Protein AF-A0A924KP58-F1 (afdb_monomer_lite)

Secondary structure (DSSP, 8-state):
----TT-B---HHHHGGGT---HHHHHHHHHHHHHTTSEEEEE--BTTTB--EEEETTS-----TT-SS-GGG--TTGGGTS---PPPP----

Radius of gyration: 14.24 Å; chains: 1; bounding box: 34×32×40 Å

pLDDT: mean 87.13, std 9.45, range [53.41, 95.88]

Sequence (93 aa):
TGRNNGRLVACAKYLKPMGWRSHDTVTRALTEVKDAGLLIETRMGMRPNRAAWFALGWYALDVTDGIDLDPKTYRTDQYRIAALTPKAGVETV

Structure (mmCIF, N/CA/C/O backbone):
data_AF-A0A924KP58-F1
#
_entry.id   AF-A0A924KP58-F1
#
loop_
_atom_site.group_PDB
_atom_site.id
_atom_site.type_symbol
_atom_site.label_atom_id
_atom_site.label_alt_id
_atom_site.label_comp_id
_atom_site.label_asym_id
_atom_site.label_entity_id
_atom_site.label_seq_id
_atom_site.pdbx_PDB_ins_code
_atom_site.Cartn_x
_atom_site.Cartn_y
_atom_site.Cartn_z
_atom_site.occupancy
_atom_site.B_iso_or_equiv
_atom_site.auth_seq_id
_atom_site.auth_comp_id
_atom_site.auth_asym_id
_atom_site.auth_atom_id
_atom_site.pdbx_PDB_model_num
ATOM 1 N N . THR A 1 1 ? -10.224 2.973 -17.246 1.00 53.50 1 THR A N 1
ATOM 2 C CA . THR A 1 1 ? -8.964 2.227 -17.453 1.00 53.50 1 THR A CA 1
ATOM 3 C C . THR A 1 1 ? -7.891 2.857 -16.587 1.00 53.50 1 THR A C 1
ATOM 5 O O . THR A 1 1 ? -7.712 4.064 -16.650 1.00 53.50 1 THR A O 1
ATOM 8 N N . GLY A 1 2 ? -7.243 2.078 -15.720 1.00 69.31 2 GLY A N 1
ATOM 9 C CA . GLY A 1 2 ? -6.103 2.521 -14.909 1.00 69.31 2 GLY A CA 1
ATOM 10 C C . GLY A 1 2 ? -4.861 1.732 -15.317 1.00 69.31 2 GLY A C 1
ATOM 11 O O . GLY A 1 2 ? -4.989 0.556 -15.640 1.00 69.31 2 GLY A O 1
ATOM 12 N N . ARG A 1 3 ? -3.699 2.392 -15.371 1.00 87.06 3 ARG A N 1
ATOM 13 C CA . ARG A 1 3 ? -2.379 1.782 -15.644 1.00 87.06 3 ARG A CA 1
ATOM 14 C C . ARG A 1 3 ? -1.361 2.201 -14.578 1.00 87.06 3 ARG A C 1
ATOM 16 O O . ARG A 1 3 ? -0.247 2.612 -14.884 1.00 87.06 3 ARG A O 1
ATOM 23 N N . ASN A 1 4 ? -1.805 2.265 -13.327 1.00 93.06 4 ASN A N 1
ATOM 24 C CA . ASN A 1 4 ? -1.020 2.771 -12.202 1.00 93.06 4 ASN A CA 1
ATOM 25 C C . ASN A 1 4 ? -0.920 1.762 -11.053 1.00 93.06 4 ASN A C 1
ATOM 27 O O . ASN A 1 4 ? -0.559 2.151 -9.937 1.00 93.06 4 ASN A O 1
ATOM 31 N N . ASN A 1 5 ? -1.238 0.487 -11.298 1.00 94.25 5 ASN A N 1
ATOM 32 C CA . ASN A 1 5 ? -1.051 -0.548 -10.299 1.00 94.25 5 ASN A CA 1
ATOM 33 C C . ASN A 1 5 ? 0.444 -0.678 -9.969 1.00 94.25 5 ASN A C 1
ATOM 35 O O . ASN A 1 5 ? 1.269 -0.871 -10.861 1.00 94.25 5 ASN A O 1
ATOM 39 N N . GLY A 1 6 ? 0.797 -0.510 -8.693 1.00 93.25 6 GLY A N 1
ATOM 40 C CA . GLY A 1 6 ? 2.184 -0.356 -8.235 1.00 93.25 6 GLY A CA 1
ATOM 41 C C . GLY A 1 6 ? 2.567 1.061 -7.816 1.00 93.25 6 GLY A C 1
ATOM 42 O O . GLY A 1 6 ? 3.641 1.252 -7.248 1.00 93.25 6 GLY A O 1
ATOM 43 N N . ARG A 1 7 ? 1.683 2.044 -8.023 1.00 94.88 7 ARG A N 1
ATOM 44 C CA . ARG A 1 7 ? 1.857 3.440 -7.586 1.00 94.88 7 ARG A CA 1
ATOM 45 C C . ARG A 1 7 ? 0.647 3.979 -6.814 1.00 94.88 7 ARG A C 1
ATOM 47 O O . ARG A 1 7 ? 0.417 5.189 -6.763 1.00 94.88 7 ARG A O 1
ATOM 54 N N . LEU A 1 8 ? -0.158 3.095 -6.228 1.00 94.31 8 LEU A N 1
ATOM 55 C CA . LEU A 1 8 ? -1.310 3.493 -5.419 1.00 94.31 8 LEU A CA 1
ATOM 56 C C . LEU A 1 8 ? -0.840 4.037 -4.070 1.00 94.31 8 LEU A C 1
ATOM 58 O O . LEU A 1 8 ? 0.147 3.563 -3.516 1.00 94.31 8 LEU A O 1
ATOM 62 N N . VAL A 1 9 ? -1.546 5.029 -3.530 1.00 93.44 9 VAL A N 1
ATOM 63 C CA . VAL A 1 9 ? -1.206 5.668 -2.253 1.00 93.44 9 VAL A CA 1
ATOM 64 C C . VAL A 1 9 ? -2.402 5.582 -1.319 1.00 93.44 9 VAL A C 1
ATOM 66 O O . VAL A 1 9 ? -3.496 6.011 -1.672 1.00 93.44 9 VAL A O 1
ATOM 69 N N . ALA A 1 10 ? -2.169 5.101 -0.102 1.00 91.38 10 ALA A N 1
ATOM 70 C CA . ALA A 1 10 ? -3.178 5.008 0.950 1.00 91.38 10 ALA A CA 1
ATOM 71 C C . ALA A 1 10 ? -2.761 5.816 2.191 1.00 91.38 10 ALA A C 1
ATOM 73 O O . ALA A 1 10 ? -2.726 5.311 3.307 1.00 91.38 10 ALA A O 1
ATOM 74 N N . CYS A 1 11 ? -2.373 7.081 2.002 1.00 88.06 11 CYS A N 1
ATOM 75 C CA . CYS A 1 11 ? -1.981 7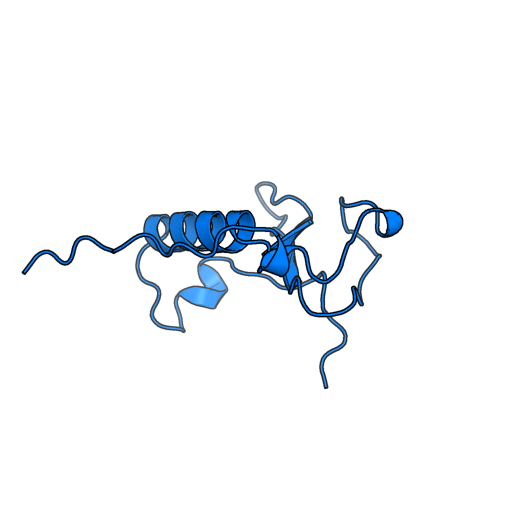.942 3.118 1.00 88.06 11 CYS A CA 1
ATOM 76 C C . CYS A 1 11 ? -3.178 8.716 3.690 1.00 88.06 11 CYS A C 1
ATOM 78 O O . CYS A 1 11 ? -4.153 9.005 2.990 1.00 88.06 11 CYS A O 1
ATOM 80 N N . ALA A 1 12 ? -3.074 9.121 4.960 1.00 85.38 12 ALA A N 1
ATOM 81 C CA . ALA A 1 12 ? -4.144 9.815 5.679 1.00 85.38 12 ALA A CA 1
ATOM 82 C C . ALA A 1 12 ? -4.668 11.070 4.953 1.00 85.38 12 ALA A C 1
ATOM 84 O O . ALA A 1 12 ? -5.856 11.366 5.030 1.00 85.38 12 ALA A O 1
ATOM 85 N N . LYS A 1 13 ? -3.820 11.782 4.193 1.00 88.38 13 LYS A N 1
ATOM 86 C CA . LYS A 1 13 ? -4.234 12.951 3.397 1.00 88.38 13 LYS A CA 1
ATOM 87 C C . LYS A 1 13 ? -5.309 12.604 2.357 1.00 88.38 13 LYS A C 1
ATOM 89 O O . LYS A 1 13 ? -6.218 13.403 2.161 1.00 88.38 13 LYS A O 1
ATOM 94 N N . TYR A 1 14 ? -5.209 11.439 1.713 1.00 90.00 14 TYR A N 1
ATOM 95 C CA . TYR A 1 14 ? -6.183 10.982 0.713 1.00 90.00 14 TYR A CA 1
ATOM 96 C C . TYR A 1 14 ? -7.379 10.263 1.337 1.00 90.00 14 TYR A C 1
ATOM 98 O O . TYR A 1 14 ? -8.479 10.343 0.804 1.00 90.00 14 TYR A O 1
ATOM 106 N N . LEU A 1 15 ? -7.180 9.596 2.476 1.00 91.88 15 LEU A N 1
ATOM 107 C CA . LEU A 1 15 ? -8.239 8.836 3.144 1.00 91.88 15 LEU A CA 1
ATOM 108 C C . LEU A 1 15 ? -9.154 9.712 4.012 1.00 91.88 15 LEU A C 1
ATOM 110 O O . LEU A 1 15 ? -10.335 9.407 4.158 1.00 91.88 15 LEU A O 1
ATOM 114 N N . LYS A 1 16 ? -8.651 10.828 4.553 1.00 92.19 16 LYS A N 1
ATOM 115 C CA . LYS A 1 16 ? -9.436 11.734 5.405 1.00 92.19 16 LYS A CA 1
ATOM 116 C C . LYS A 1 16 ? -10.696 12.284 4.711 1.00 92.19 16 LYS A C 1
ATOM 118 O O . LYS A 1 16 ? -11.759 12.219 5.327 1.00 92.19 16 LYS A O 1
ATOM 123 N N . PRO A 1 17 ? -10.648 12.754 3.446 1.00 94.12 17 PRO A N 1
ATOM 124 C CA . PRO A 1 17 ? -11.853 13.142 2.705 1.00 94.12 17 PRO A CA 1
ATOM 125 C C . PRO A 1 17 ? -12.860 12.002 2.486 1.00 94.12 17 PRO A C 1
ATOM 127 O O . PRO A 1 17 ? -14.038 12.271 2.296 1.00 94.12 17 PRO A O 1
ATOM 130 N N . MET A 1 18 ? -12.419 10.740 2.539 1.00 92.00 18 MET A N 1
ATOM 131 C CA . MET A 1 18 ? -13.276 9.554 2.394 1.00 92.00 18 MET A CA 1
ATOM 132 C C . MET A 1 18 ? -13.918 9.112 3.722 1.00 92.00 18 MET A C 1
ATOM 134 O O . MET A 1 18 ? -14.523 8.048 3.788 1.00 92.00 18 MET A O 1
ATOM 138 N N . GLY A 1 19 ? -13.770 9.899 4.794 1.00 93.00 19 GLY A N 1
ATOM 139 C CA . GLY A 1 19 ? -14.377 9.622 6.097 1.00 93.00 19 GLY A CA 1
ATOM 140 C C . GLY A 1 19 ? -13.478 8.878 7.088 1.00 93.00 19 GLY A C 1
ATOM 141 O O . GLY A 1 19 ? -13.904 8.645 8.219 1.00 93.00 19 GLY A O 1
ATOM 142 N N . TRP A 1 20 ? -12.228 8.559 6.736 1.00 92.31 20 TRP A N 1
ATOM 143 C CA . TRP A 1 20 ? -11.279 7.958 7.678 1.00 92.31 20 TRP A CA 1
ATOM 144 C C . TRP A 1 20 ? -10.777 9.001 8.679 1.00 92.31 20 TRP A C 1
ATOM 146 O O . TRP A 1 20 ? -10.096 9.961 8.315 1.00 92.31 20 TRP A O 1
ATOM 156 N N . ARG A 1 21 ? -11.115 8.815 9.958 1.00 89.81 21 ARG A N 1
ATOM 157 C CA . ARG A 1 21 ? -10.828 9.798 11.019 1.00 89.81 21 ARG A CA 1
ATOM 158 C C . ARG A 1 21 ? -9.580 9.480 11.837 1.00 89.81 21 ARG A C 1
ATOM 160 O O . ARG A 1 21 ? -8.931 10.402 12.318 1.00 89.81 21 ARG A O 1
ATOM 167 N N . SER A 1 22 ? -9.241 8.201 11.983 1.00 90.38 22 SER A N 1
ATOM 168 C CA . SER A 1 22 ? -8.141 7.742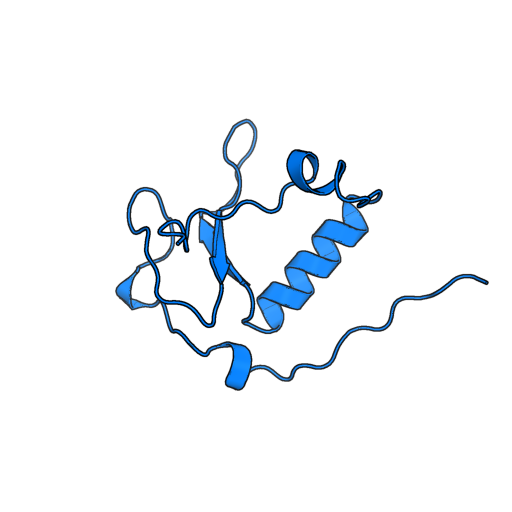 12.835 1.00 90.38 22 SER A CA 1
ATOM 169 C C . SER A 1 22 ? -6.977 7.206 12.008 1.00 90.38 22 SER A C 1
ATOM 171 O O . SER A 1 22 ? -7.145 6.308 11.179 1.00 90.38 22 SER A O 1
ATOM 173 N N . HIS A 1 23 ? -5.786 7.750 12.262 1.00 89.56 23 HIS A N 1
ATOM 174 C CA . HIS A 1 23 ? -4.540 7.270 11.669 1.00 89.56 23 HIS A CA 1
ATOM 175 C C . HIS A 1 23 ? -4.246 5.819 12.070 1.00 89.56 23 HIS A C 1
ATOM 177 O O . HIS A 1 23 ? -3.822 5.018 11.237 1.00 89.56 23 HIS A O 1
ATOM 183 N N . ASP A 1 24 ? -4.518 5.463 13.323 1.00 90.69 24 ASP A N 1
ATOM 184 C CA . ASP A 1 24 ? -4.261 4.120 13.842 1.00 90.69 24 ASP A CA 1
ATOM 185 C C . ASP A 1 24 ? -5.207 3.104 13.205 1.00 90.69 24 ASP A C 1
ATOM 187 O O . ASP A 1 24 ? -4.788 2.012 12.826 1.00 90.69 24 ASP A O 1
ATOM 191 N N . THR A 1 25 ? -6.467 3.489 12.980 1.00 90.75 25 THR A N 1
ATOM 192 C CA . THR A 1 25 ? -7.429 2.655 12.249 1.00 90.75 25 THR A CA 1
ATOM 193 C C . THR A 1 25 ? -6.984 2.425 10.807 1.00 90.75 25 THR A C 1
ATOM 195 O O . THR A 1 25 ? -7.036 1.291 10.342 1.00 90.75 25 THR A O 1
ATOM 198 N N . VAL A 1 26 ? -6.502 3.465 10.115 1.00 91.56 26 VAL A N 1
ATOM 199 C CA . VAL A 1 26 ? -5.936 3.335 8.760 1.00 91.56 26 VAL A CA 1
ATOM 200 C C . VAL A 1 26 ? -4.723 2.409 8.763 1.00 91.56 26 VAL A C 1
ATOM 202 O O . VAL A 1 26 ? -4.620 1.534 7.911 1.00 91.56 26 VAL A O 1
ATOM 205 N N . THR A 1 27 ? -3.817 2.580 9.725 1.00 91.06 27 THR A N 1
ATOM 206 C CA . THR A 1 27 ? -2.590 1.780 9.823 1.00 91.06 27 THR A CA 1
ATOM 207 C C . THR A 1 27 ? -2.923 0.310 10.056 1.00 91.06 27 THR A C 1
ATOM 209 O O . THR A 1 27 ? -2.430 -0.547 9.329 1.00 91.06 27 THR A O 1
ATOM 212 N N . ARG A 1 28 ? -3.825 0.015 11.000 1.00 91.50 28 ARG A N 1
ATOM 213 C CA . ARG A 1 28 ? -4.298 -1.347 11.269 1.00 91.50 28 ARG A CA 1
ATOM 214 C C . ARG A 1 28 ? -4.977 -1.968 10.047 1.00 91.50 28 ARG A C 1
ATOM 216 O O . ARG A 1 28 ? -4.646 -3.092 9.688 1.00 91.50 28 ARG A O 1
ATOM 223 N N . ALA A 1 29 ? -5.869 -1.229 9.387 1.00 91.19 29 ALA A N 1
ATOM 224 C CA . ALA A 1 29 ? -6.540 -1.702 8.180 1.00 91.19 29 ALA A CA 1
ATOM 225 C C . ALA A 1 29 ? -5.539 -1.993 7.050 1.00 91.19 29 ALA A C 1
ATOM 227 O O . ALA A 1 29 ? -5.639 -3.023 6.391 1.00 91.19 29 ALA A O 1
ATOM 228 N N . LEU A 1 30 ? -4.536 -1.131 6.847 1.00 92.50 30 LEU A N 1
ATOM 229 C CA . LEU A 1 30 ? -3.484 -1.369 5.858 1.00 92.50 30 LEU A CA 1
ATOM 230 C C . LEU A 1 30 ? -2.666 -2.619 6.174 1.00 92.50 30 LEU A C 1
ATOM 232 O O . LEU A 1 30 ? -2.395 -3.392 5.261 1.00 92.50 30 LEU A O 1
ATOM 236 N N . THR A 1 31 ? -2.295 -2.832 7.438 1.00 91.94 31 THR A N 1
ATOM 237 C CA . THR A 1 31 ? -1.612 -4.060 7.863 1.00 91.94 31 THR A CA 1
ATOM 238 C C . THR A 1 31 ? -2.461 -5.290 7.559 1.00 91.94 31 THR A C 1
ATOM 240 O O . THR A 1 31 ? -1.973 -6.207 6.915 1.00 91.94 31 THR A O 1
ATOM 243 N N . GLU A 1 32 ? -3.742 -5.288 7.926 1.00 91.69 32 GLU A N 1
ATOM 244 C CA . GLU A 1 32 ? -4.639 -6.425 7.678 1.00 91.69 32 GLU A CA 1
ATOM 245 C C . GLU A 1 32 ? -4.807 -6.733 6.185 1.00 91.69 32 GLU A C 1
ATOM 247 O O . GLU A 1 32 ? -4.727 -7.888 5.773 1.00 91.69 32 GLU A O 1
ATOM 252 N N . VAL A 1 33 ? -4.992 -5.708 5.351 1.00 91.62 33 VAL A N 1
ATOM 253 C CA . VAL A 1 33 ? -5.146 -5.881 3.898 1.00 91.62 33 VAL A CA 1
ATOM 254 C C . VAL A 1 33 ? -3.831 -6.343 3.248 1.00 91.62 33 VAL A C 1
ATOM 256 O O . VAL A 1 33 ? -3.860 -7.116 2.286 1.00 91.62 33 VAL A O 1
ATOM 259 N N . LYS A 1 34 ? -2.677 -5.910 3.773 1.00 91.94 34 LYS A N 1
ATOM 260 C CA . LYS A 1 34 ? -1.360 -6.402 3.346 1.00 91.94 34 LYS A CA 1
ATOM 261 C C . LYS A 1 34 ? -1.144 -7.864 3.722 1.00 91.94 34 LYS A C 1
ATOM 263 O O . LYS A 1 34 ? -0.749 -8.650 2.867 1.00 91.94 34 LYS A O 1
ATOM 268 N N . ASP A 1 35 ? -1.439 -8.228 4.966 1.00 90.12 35 ASP A N 1
ATOM 269 C CA . ASP A 1 35 ? -1.314 -9.602 5.466 1.00 90.12 35 ASP A CA 1
ATOM 270 C C . ASP A 1 35 ? -2.230 -10.558 4.684 1.00 90.12 35 ASP A C 1
ATOM 272 O O . ASP A 1 35 ? -1.861 -11.693 4.392 1.00 90.12 35 ASP A O 1
ATOM 276 N N . ALA A 1 36 ? -3.402 -10.070 4.269 1.00 89.75 36 ALA A N 1
ATOM 277 C CA . ALA A 1 36 ? -4.333 -10.781 3.399 1.00 89.75 36 ALA A CA 1
ATOM 278 C C . ALA A 1 36 ? -3.858 -10.919 1.937 1.00 89.75 36 ALA A C 1
ATOM 280 O O . ALA A 1 36 ? -4.561 -11.522 1.132 1.00 89.75 36 ALA A O 1
ATOM 281 N N . GLY A 1 37 ? -2.721 -10.333 1.542 1.00 90.44 37 GLY A N 1
ATOM 282 C CA . GLY A 1 37 ? -2.215 -10.370 0.162 1.00 90.44 37 GLY A CA 1
ATOM 283 C C . GLY A 1 37 ? -3.068 -9.591 -0.848 1.00 90.44 37 GLY A C 1
ATOM 284 O O . GLY A 1 37 ? -2.899 -9.745 -2.059 1.00 90.44 37 GLY A O 1
ATOM 285 N N . LEU A 1 38 ? -4.003 -8.766 -0.366 1.00 91.94 38 LEU A N 1
ATOM 286 C CA . LEU A 1 38 ? -4.877 -7.925 -1.186 1.00 91.94 38 LEU A CA 1
ATOM 287 C C . LEU A 1 38 ? -4.151 -6.655 -1.646 1.00 91.94 38 LEU A C 1
ATOM 289 O O . LEU A 1 38 ? -4.401 -6.159 -2.746 1.00 91.94 38 LEU A O 1
ATOM 293 N N . LEU A 1 39 ? -3.231 -6.155 -0.820 1.00 93.69 39 LEU A N 1
ATOM 294 C CA . LEU A 1 39 ? -2.398 -4.996 -1.106 1.00 93.69 39 LEU A CA 1
ATOM 295 C C . LEU A 1 39 ? -0.923 -5.360 -0.927 1.00 93.69 39 LEU A C 1
ATOM 297 O O . LEU A 1 39 ? -0.516 -5.832 0.127 1.00 93.69 39 LEU A O 1
ATOM 301 N N . ILE A 1 40 ? -0.110 -5.106 -1.944 1.00 93.88 40 ILE A N 1
ATOM 302 C CA . ILE A 1 40 ? 1.324 -5.401 -1.941 1.00 93.88 40 ILE A CA 1
ATOM 303 C C . ILE A 1 40 ? 2.073 -4.077 -1.890 1.00 93.88 40 ILE A C 1
ATOM 305 O O . ILE A 1 40 ? 1.844 -3.204 -2.726 1.00 93.88 40 ILE A O 1
ATOM 309 N N . GLU A 1 41 ? 2.955 -3.909 -0.909 1.00 94.75 41 GLU A N 1
ATOM 310 C CA . GLU A 1 41 ? 3.807 -2.724 -0.812 1.00 94.75 41 GLU A CA 1
ATOM 311 C C . GLU A 1 41 ? 4.900 -2.787 -1.879 1.00 94.75 41 GLU A C 1
ATOM 313 O O . GLU A 1 41 ? 5.739 -3.683 -1.878 1.00 94.75 41 GLU A O 1
ATOM 318 N N . THR A 1 42 ? 4.864 -1.841 -2.815 1.00 95.25 42 THR A N 1
ATOM 319 C CA . THR A 1 42 ? 5.835 -1.745 -3.909 1.00 95.25 42 THR A CA 1
ATOM 320 C C . THR A 1 42 ? 6.945 -0.755 -3.597 1.00 95.25 42 THR A C 1
ATOM 322 O O . THR A 1 42 ? 8.043 -0.890 -4.127 1.00 95.25 42 THR A O 1
ATOM 325 N N . ARG A 1 43 ? 6.691 0.232 -2.732 1.00 95.25 43 ARG A N 1
ATOM 326 C CA . ARG A 1 43 ? 7.695 1.211 -2.302 1.00 95.25 43 ARG A CA 1
ATOM 327 C C . ARG A 1 43 ? 7.529 1.556 -0.835 1.00 95.25 43 ARG A C 1
ATOM 329 O O . ARG A 1 43 ? 6.431 1.940 -0.427 1.00 95.25 43 ARG A O 1
ATOM 336 N N . MET A 1 44 ? 8.632 1.524 -0.097 1.00 92.88 44 MET A N 1
ATOM 337 C CA . MET A 1 44 ? 8.685 1.873 1.314 1.00 92.88 44 MET A CA 1
ATOM 338 C C . MET A 1 44 ? 8.488 3.381 1.506 1.00 92.88 44 MET A C 1
ATOM 340 O O . MET A 1 44 ? 9.119 4.225 0.855 1.00 92.88 44 MET A O 1
ATOM 344 N N . GLY A 1 45 ? 7.599 3.739 2.430 1.00 90.75 45 GLY A N 1
ATOM 345 C CA . GLY A 1 45 ? 7.437 5.123 2.871 1.00 90.75 45 GLY A CA 1
ATOM 346 C C . GLY A 1 45 ? 8.642 5.600 3.689 1.00 90.75 45 GLY A C 1
ATOM 347 O O . GLY A 1 45 ? 9.169 4.866 4.515 1.00 90.75 45 GLY A O 1
ATOM 348 N N . MET A 1 46 ? 9.066 6.852 3.501 1.00 89.38 46 MET A N 1
ATOM 349 C CA . MET A 1 46 ? 10.156 7.463 4.271 1.00 89.38 46 MET A CA 1
ATOM 350 C C . MET A 1 46 ? 9.864 8.943 4.549 1.00 89.38 46 MET A C 1
ATOM 352 O O . MET A 1 46 ? 9.415 9.695 3.679 1.00 89.38 46 MET A O 1
ATOM 356 N N . ARG A 1 47 ? 10.122 9.391 5.780 1.00 83.75 47 ARG A N 1
ATOM 357 C CA . ARG A 1 47 ? 10.026 10.814 6.140 1.00 83.75 47 ARG A CA 1
ATOM 358 C C . ARG A 1 47 ? 11.199 11.601 5.519 1.00 83.75 47 ARG A C 1
ATOM 360 O O . ARG A 1 47 ? 12.281 11.040 5.384 1.00 83.75 47 ARG A O 1
ATOM 367 N N . PRO A 1 48 ? 11.029 12.890 5.172 1.00 84.56 48 PRO A N 1
ATOM 368 C CA . PRO A 1 48 ? 9.786 13.664 5.216 1.00 84.56 48 PRO A CA 1
ATOM 369 C C . PRO A 1 48 ? 8.897 13.505 3.966 1.00 84.56 48 PRO A C 1
ATOM 371 O O . PRO A 1 48 ? 7.683 13.634 4.087 1.00 84.56 48 PRO A O 1
ATOM 374 N N . ASN A 1 49 ? 9.464 13.188 2.793 1.00 85.50 49 ASN A N 1
ATOM 375 C CA . ASN A 1 49 ? 8.805 13.399 1.491 1.00 85.50 49 ASN A CA 1
ATOM 376 C C . ASN A 1 49 ? 8.657 12.139 0.612 1.00 85.50 49 ASN A C 1
ATOM 378 O O . ASN A 1 49 ? 8.557 12.250 -0.610 1.00 85.50 49 ASN A O 1
ATOM 382 N N . ARG A 1 50 ? 8.628 10.930 1.186 1.00 88.88 50 ARG A N 1
ATOM 383 C CA . ARG A 1 50 ? 8.414 9.687 0.425 1.00 88.88 50 ARG A CA 1
ATOM 384 C C . ARG A 1 50 ? 7.166 8.958 0.919 1.00 88.88 50 ARG A C 1
ATOM 386 O O . ARG A 1 50 ? 7.145 8.389 2.005 1.00 88.88 50 ARG A O 1
ATOM 393 N N . ALA A 1 51 ? 6.118 8.965 0.098 1.00 90.62 51 ALA A N 1
ATOM 394 C CA . ALA A 1 51 ? 4.912 8.180 0.352 1.00 90.62 51 ALA A CA 1
ATOM 395 C C . ALA A 1 51 ? 5.134 6.704 -0.005 1.00 90.62 51 ALA A C 1
ATOM 397 O O . ALA A 1 51 ? 5.749 6.418 -1.039 1.00 90.62 51 ALA A O 1
ATOM 398 N N . ALA A 1 52 ? 4.589 5.803 0.813 1.00 93.62 52 ALA A N 1
ATOM 399 C CA . ALA A 1 52 ? 4.516 4.386 0.480 1.00 93.62 52 ALA A CA 1
ATOM 400 C C . ALA A 1 52 ? 3.639 4.175 -0.763 1.00 93.62 52 ALA A C 1
ATOM 402 O O . ALA A 1 52 ? 2.635 4.881 -0.938 1.00 93.62 52 ALA A O 1
ATOM 403 N 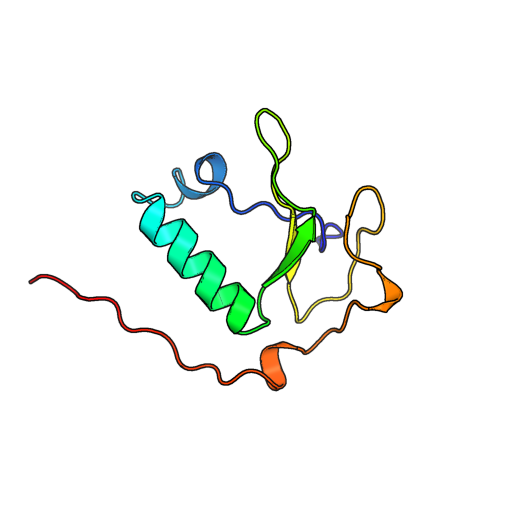N . TRP A 1 53 ? 4.042 3.236 -1.619 1.00 95.88 53 TRP A N 1
ATOM 404 C CA . TRP A 1 53 ? 3.273 2.824 -2.791 1.00 95.88 53 TRP A CA 1
ATOM 405 C C . TRP A 1 53 ? 2.807 1.389 -2.676 1.00 95.88 53 TRP A C 1
ATOM 407 O O . TRP A 1 53 ? 3.463 0.552 -2.056 1.00 95.88 53 TRP A O 1
ATOM 417 N N . PHE A 1 54 ? 1.673 1.130 -3.315 1.00 95.19 54 PHE A N 1
ATOM 418 C CA . PHE A 1 54 ? 1.023 -0.159 -3.277 1.00 95.19 54 PHE A CA 1
ATOM 419 C C . PHE A 1 54 ? 0.520 -0.616 -4.651 1.00 95.19 54 PHE A C 1
ATOM 421 O O . PHE A 1 54 ? 0.229 0.194 -5.540 1.00 95.19 54 PHE A O 1
ATOM 428 N N . ALA A 1 55 ? 0.371 -1.931 -4.785 1.00 95.31 55 ALA A N 1
ATOM 429 C CA . ALA A 1 55 ? -0.306 -2.621 -5.874 1.00 95.31 55 ALA A CA 1
ATOM 430 C C . ALA A 1 55 ? -1.451 -3.486 -5.330 1.00 95.31 55 ALA A C 1
ATOM 432 O O . ALA A 1 55 ? -1.348 -4.047 -4.243 1.00 95.31 55 ALA A O 1
ATOM 433 N N . LEU A 1 56 ? -2.525 -3.631 -6.100 1.00 93.81 56 LEU A N 1
ATOM 434 C CA . LEU A 1 56 ? -3.594 -4.595 -5.855 1.00 93.81 56 LEU A CA 1
ATOM 435 C C . LEU A 1 56 ? -3.095 -5.997 -6.196 1.00 93.81 56 LEU A C 1
ATOM 437 O O . LEU A 1 56 ? -2.617 -6.214 -7.306 1.00 93.81 56 LEU A O 1
ATOM 441 N N . GLY A 1 57 ? -3.232 -6.950 -5.276 1.00 92.25 57 GLY A N 1
ATOM 442 C CA . GLY A 1 57 ? -2.696 -8.308 -5.433 1.00 92.25 57 GLY A CA 1
ATOM 443 C C . GLY A 1 57 ? -3.380 -9.163 -6.508 1.00 92.25 57 GLY A C 1
ATOM 444 O O . GLY A 1 57 ? -2.852 -10.204 -6.887 1.00 92.25 57 GLY A O 1
ATOM 445 N N . TRP A 1 58 ? -4.543 -8.751 -7.019 1.00 90.62 58 TRP A N 1
ATOM 446 C CA . TRP A 1 58 ? -5.286 -9.448 -8.084 1.00 90.62 58 TRP A CA 1
ATOM 447 C C . TRP A 1 58 ? -5.126 -8.810 -9.469 1.00 90.62 58 TRP A C 1
ATOM 449 O O . TRP A 1 58 ? -5.808 -9.209 -10.412 1.00 90.62 58 TRP A O 1
ATOM 459 N N . TYR A 1 59 ? -4.276 -7.792 -9.604 1.00 92.44 59 TYR A N 1
ATOM 460 C CA . TYR A 1 59 ? -4.057 -7.099 -10.870 1.00 92.44 59 TYR A CA 1
ATOM 461 C C . TYR A 1 59 ? -2.581 -7.159 -11.259 1.00 92.44 59 TYR A C 1
ATOM 463 O O . TYR A 1 59 ? -1.716 -7.199 -10.392 1.00 92.44 59 TYR A O 1
ATOM 471 N N . ALA A 1 60 ? -2.273 -7.168 -12.556 1.00 91.94 60 ALA A N 1
ATOM 472 C CA . ALA A 1 60 ? -0.885 -7.154 -13.012 1.00 91.94 60 ALA A CA 1
ATOM 473 C C . ALA A 1 60 ? -0.179 -5.858 -12.576 1.00 91.94 60 ALA A C 1
ATOM 475 O O . ALA A 1 60 ? -0.809 -4.804 -12.468 1.00 91.94 60 ALA A O 1
ATOM 476 N N . LEU A 1 61 ? 1.124 -5.924 -12.304 1.00 93.00 61 LEU A N 1
ATOM 477 C CA . LEU A 1 61 ? 1.913 -4.737 -11.983 1.00 93.00 61 LEU A CA 1
ATOM 478 C C . LEU A 1 61 ? 2.081 -3.877 -13.245 1.00 93.00 61 LEU A C 1
ATOM 480 O O . LEU A 1 61 ? 2.616 -4.354 -14.242 1.00 93.00 61 LEU A O 1
ATOM 484 N N . ASP A 1 62 ? 1.646 -2.616 -13.195 1.00 93.38 62 ASP A N 1
ATOM 485 C CA . ASP A 1 62 ? 1.785 -1.674 -14.316 1.00 93.38 62 ASP A CA 1
ATOM 486 C C . ASP A 1 62 ? 3.070 -0.840 -14.206 1.00 93.38 62 ASP A C 1
ATOM 488 O O . ASP A 1 62 ? 3.624 -0.392 -15.210 1.00 93.38 62 ASP A O 1
ATOM 492 N N . VAL A 1 63 ? 3.518 -0.577 -12.974 1.00 90.88 63 VAL A N 1
ATOM 493 C CA . VAL A 1 63 ? 4.611 0.354 -12.674 1.00 90.88 63 VAL A CA 1
ATOM 494 C C . VAL A 1 63 ? 5.821 -0.404 -12.150 1.00 90.88 63 VAL A C 1
ATOM 496 O O . VAL A 1 63 ? 5.748 -1.051 -11.110 1.00 90.88 63 VAL A O 1
ATOM 499 N N . THR A 1 64 ? 6.949 -0.259 -12.842 1.00 89.12 64 THR A N 1
ATOM 500 C CA . THR A 1 64 ? 8.254 -0.806 -12.432 1.00 89.12 64 THR A CA 1
ATOM 501 C C . THR A 1 64 ? 9.273 0.275 -12.080 1.00 89.12 64 THR A C 1
ATOM 503 O O . THR A 1 64 ? 10.334 -0.034 -11.552 1.00 89.12 64 THR A O 1
ATOM 506 N N . ASP A 1 65 ? 8.981 1.538 -12.390 1.00 91.31 65 ASP A N 1
ATOM 507 C CA . ASP A 1 65 ? 9.885 2.652 -12.118 1.00 91.31 65 ASP A CA 1
ATOM 508 C C . ASP A 1 65 ? 9.715 3.183 -10.689 1.00 91.31 65 ASP A C 1
ATOM 510 O O . ASP A 1 65 ? 8.597 3.418 -10.220 1.00 91.31 65 ASP A O 1
ATOM 514 N N . GLY A 1 66 ? 10.840 3.386 -10.001 1.00 89.00 66 GLY A N 1
ATOM 515 C CA . GLY A 1 66 ? 10.887 3.958 -8.656 1.00 89.00 66 GLY A CA 1
ATOM 516 C C . GLY A 1 66 ? 10.245 3.110 -7.552 1.00 89.00 66 GLY A C 1
ATOM 517 O O . GLY A 1 66 ? 9.983 3.657 -6.479 1.00 89.00 66 GLY A O 1
ATOM 518 N N . ILE A 1 67 ? 9.966 1.827 -7.806 1.00 93.56 67 ILE A N 1
ATOM 519 C CA . ILE A 1 67 ? 9.544 0.855 -6.789 1.00 93.56 67 ILE A CA 1
ATOM 520 C C . ILE A 1 67 ? 10.773 0.216 -6.130 1.00 93.56 67 ILE A C 1
ATOM 522 O O . ILE A 1 67 ? 11.817 0.076 -6.761 1.00 93.56 67 ILE A O 1
ATOM 526 N N . ASP A 1 68 ? 10.642 -0.168 -4.863 1.00 93.56 68 ASP A N 1
ATOM 527 C CA . ASP A 1 68 ? 11.699 -0.852 -4.107 1.00 93.56 68 ASP A CA 1
ATOM 528 C C . ASP A 1 68 ? 11.589 -2.387 -4.235 1.00 93.56 68 ASP A C 1
ATOM 530 O O . ASP A 1 68 ? 12.555 -3.110 -3.998 1.00 93.56 68 ASP A O 1
ATOM 534 N N . LEU A 1 69 ? 10.407 -2.894 -4.604 1.00 91.50 69 LEU A N 1
ATOM 535 C CA . LEU A 1 69 ? 10.143 -4.316 -4.833 1.00 91.50 69 LEU A CA 1
ATOM 536 C C . LEU A 1 69 ? 10.721 -4.782 -6.180 1.00 91.50 69 LEU A C 1
ATOM 538 O O . LEU A 1 69 ? 10.542 -4.108 -7.189 1.00 91.50 69 LEU A O 1
ATOM 542 N N . ASP A 1 70 ? 11.340 -5.968 -6.223 1.00 92.06 70 ASP A N 1
ATOM 543 C CA . ASP A 1 70 ? 11.745 -6.599 -7.486 1.00 92.06 70 ASP A CA 1
ATOM 544 C C . ASP A 1 70 ? 10.494 -7.016 -8.287 1.00 92.06 70 ASP A C 1
ATOM 546 O O . ASP A 1 70 ? 9.766 -7.914 -7.838 1.00 92.06 70 ASP A O 1
ATOM 5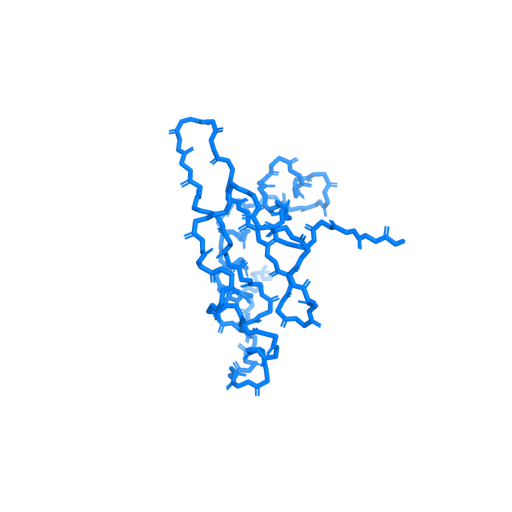50 N N . PRO A 1 71 ? 10.246 -6.439 -9.484 1.00 90.19 71 PRO A N 1
ATOM 551 C CA . PRO A 1 71 ? 9.097 -6.791 -10.316 1.00 90.19 71 PRO A CA 1
ATOM 552 C C . PRO A 1 71 ? 8.972 -8.290 -10.604 1.00 90.19 71 PRO A C 1
ATOM 554 O O . PRO A 1 71 ? 7.863 -8.785 -10.777 1.00 90.19 71 PRO A O 1
ATOM 557 N N . LYS A 1 72 ? 10.083 -9.037 -10.643 1.00 89.06 72 LYS A N 1
ATOM 558 C CA . LYS A 1 72 ? 10.072 -10.486 -10.914 1.00 89.06 72 LYS A CA 1
ATOM 559 C C . LYS A 1 72 ? 9.516 -11.303 -9.753 1.00 89.06 72 LYS A C 1
ATOM 561 O O . LYS A 1 72 ? 9.054 -12.424 -9.949 1.00 89.06 72 LYS A O 1
ATOM 566 N N . THR A 1 73 ? 9.589 -10.758 -8.542 1.00 88.50 73 THR A N 1
ATOM 567 C CA . THR A 1 73 ? 9.052 -11.395 -7.334 1.00 88.50 73 THR A CA 1
ATOM 568 C C . THR A 1 73 ? 7.569 -11.101 -7.139 1.00 88.50 73 THR A C 1
ATOM 570 O O . THR A 1 73 ? 6.909 -11.786 -6.357 1.00 88.50 73 THR A O 1
ATOM 573 N N . TYR A 1 74 ? 7.032 -10.121 -7.872 1.00 90.38 74 TYR A N 1
ATOM 574 C CA . TYR A 1 74 ? 5.621 -9.784 -7.838 1.00 90.38 74 TYR A CA 1
ATOM 575 C C . TYR A 1 74 ? 4.779 -10.962 -8.330 1.00 90.38 74 TYR A C 1
ATOM 577 O O . TYR A 1 74 ? 4.940 -11.445 -9.451 1.00 90.38 74 TYR A O 1
ATOM 585 N N . ARG A 1 75 ? 3.855 -11.419 -7.485 1.00 86.25 75 ARG A N 1
ATOM 586 C CA . ARG A 1 75 ? 2.905 -12.477 -7.825 1.00 86.25 75 ARG A CA 1
ATOM 587 C C . ARG A 1 75 ? 1.494 -11.948 -7.695 1.00 86.25 75 ARG A C 1
ATOM 589 O O . ARG A 1 75 ? 1.086 -11.518 -6.617 1.00 86.25 75 ARG A O 1
ATOM 596 N N . THR A 1 76 ? 0.750 -12.045 -8.787 1.00 83.88 76 THR A N 1
ATOM 597 C CA . THR A 1 76 ? -0.703 -11.955 -8.733 1.00 83.88 76 THR A CA 1
ATOM 598 C C . THR A 1 76 ? -1.235 -13.158 -7.954 1.00 83.88 76 THR A C 1
ATOM 600 O O . THR A 1 76 ? -0.629 -14.229 -7.964 1.00 83.88 76 THR A O 1
ATOM 603 N N . ASP A 1 77 ? -2.362 -12.990 -7.273 1.00 83.12 77 ASP A N 1
ATOM 604 C CA . ASP A 1 77 ? -3.085 -14.050 -6.558 1.00 83.12 77 ASP A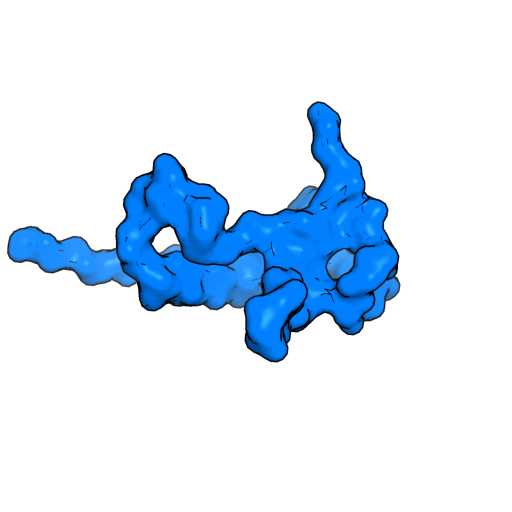 CA 1
ATOM 605 C C . ASP A 1 77 ? -2.536 -14.458 -5.182 1.00 83.12 77 ASP A C 1
ATOM 607 O O . ASP A 1 77 ? -2.992 -15.455 -4.619 1.00 83.12 77 ASP A O 1
ATOM 611 N N . GLN A 1 78 ? -1.646 -13.662 -4.573 1.00 75.44 78 GLN A N 1
ATOM 612 C CA . GLN A 1 78 ? -1.227 -13.867 -3.172 1.00 75.44 78 GLN A CA 1
ATOM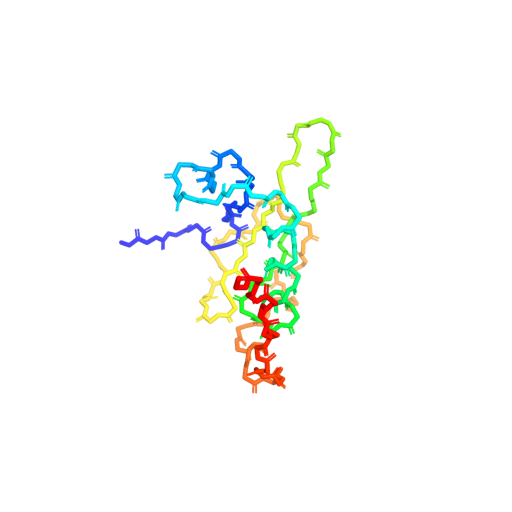 613 C C . GLN A 1 78 ? -2.418 -13.961 -2.205 1.00 75.44 78 GLN A C 1
ATOM 615 O O . GLN A 1 78 ? -2.407 -14.775 -1.281 1.00 75.44 78 GLN A O 1
ATOM 620 N N . TYR A 1 79 ? -3.480 -13.198 -2.471 1.00 75.94 79 TYR A N 1
ATOM 621 C CA . TYR A 1 79 ? -4.712 -13.213 -1.685 1.00 75.94 79 TYR A CA 1
ATOM 622 C C . TYR A 1 79 ? -5.443 -14.563 -1.652 1.00 75.94 79 TYR A C 1
ATOM 624 O O . TYR A 1 79 ? -6.256 -14.784 -0.762 1.00 75.94 79 TYR A O 1
ATOM 632 N N . ARG A 1 80 ? -5.188 -15.476 -2.602 1.00 80.31 80 ARG A N 1
ATOM 633 C CA . ARG A 1 80 ? -5.809 -16.815 -2.600 1.00 80.31 80 ARG A CA 1
ATOM 634 C C . ARG A 1 80 ? -5.142 -17.779 -1.622 1.00 80.31 80 ARG A C 1
ATOM 636 O O . ARG A 1 80 ? -5.724 -18.809 -1.302 1.00 80.31 80 ARG A O 1
ATOM 643 N N . ILE A 1 81 ? -3.918 -17.471 -1.196 1.00 73.69 81 ILE A N 1
ATOM 644 C CA . ILE A 1 81 ? -3.121 -18.310 -0.295 1.00 73.69 81 ILE A CA 1
ATOM 645 C C . ILE A 1 81 ? -3.320 -17.863 1.159 1.00 73.69 81 ILE A C 1
ATOM 647 O O . ILE A 1 81 ? -3.291 -18.687 2.071 1.00 73.69 81 ILE A O 1
ATOM 651 N N . ALA A 1 82 ? -3.529 -16.564 1.382 1.00 72.62 82 ALA A N 1
ATOM 652 C CA . ALA A 1 82 ? -3.732 -16.008 2.712 1.00 72.62 82 ALA A CA 1
ATOM 653 C C . ALA A 1 82 ? -5.109 -16.391 3.283 1.00 72.62 82 ALA A C 1
ATOM 655 O O . ALA A 1 82 ? -6.129 -16.324 2.596 1.00 72.62 82 ALA A O 1
ATOM 656 N N . ALA A 1 83 ? -5.155 -16.751 4.567 1.00 74.62 83 ALA A N 1
ATOM 657 C CA . ALA A 1 83 ? -6.416 -16.937 5.276 1.00 74.62 83 ALA A CA 1
ATOM 658 C C . ALA A 1 83 ? -7.117 -15.575 5.436 1.00 74.62 83 ALA A C 1
ATOM 660 O O . ALA A 1 83 ? -6.659 -14.716 6.188 1.00 74.62 83 ALA A O 1
ATOM 661 N N . LEU A 1 84 ? -8.227 -15.372 4.721 1.00 77.88 84 LEU A N 1
ATOM 662 C CA . LEU A 1 84 ? -9.010 -14.131 4.736 1.00 77.88 84 LEU A CA 1
ATOM 663 C C . LEU A 1 84 ? -9.927 -14.055 5.966 1.00 77.88 84 LEU A C 1
ATOM 665 O O . LEU A 1 84 ? -11.151 -14.027 5.843 1.00 77.88 84 LEU A O 1
ATOM 669 N N . THR A 1 85 ? -9.339 -14.032 7.161 1.00 80.69 85 THR A N 1
ATOM 670 C CA . THR A 1 85 ? -10.088 -13.877 8.414 1.00 80.69 85 THR A CA 1
ATOM 671 C C . THR A 1 85 ? -10.103 -12.400 8.818 1.00 80.69 85 THR A C 1
ATOM 673 O O . THR A 1 85 ? -9.080 -11.899 9.293 1.00 80.69 85 THR A O 1
ATOM 676 N N . PRO A 1 86 ? -11.220 -11.668 8.638 1.00 76.31 86 PRO A N 1
ATOM 677 C CA . PRO A 1 86 ? -11.290 -10.263 9.023 1.00 76.31 86 PRO A CA 1
ATOM 678 C C . PRO A 1 86 ? -11.189 -10.121 10.545 1.00 76.31 86 PRO A C 1
ATOM 680 O O . PRO A 1 86 ? -11.817 -10.875 11.293 1.00 76.31 86 PRO A O 1
ATOM 683 N N . LYS A 1 87 ? -10.425 -9.133 11.022 1.00 79.75 87 LYS A N 1
ATOM 684 C CA . LYS A 1 87 ? -10.400 -8.802 12.450 1.00 79.75 87 LYS A CA 1
ATOM 685 C C . LYS A 1 87 ? -11.621 -7.942 12.764 1.00 79.75 87 LYS A C 1
ATOM 687 O O . LYS A 1 87 ? -11.808 -6.876 12.181 1.00 79.75 87 LYS A O 1
ATOM 692 N N . ALA A 1 88 ? -12.468 -8.408 13.678 1.00 75.56 88 ALA A N 1
ATOM 693 C CA . ALA A 1 88 ? -13.619 -7.630 14.116 1.00 75.56 88 ALA A CA 1
ATOM 694 C C . ALA A 1 88 ? -13.160 -6.344 14.828 1.00 75.56 88 ALA A C 1
ATOM 696 O O . ALA A 1 88 ? -12.207 -6.345 15.615 1.00 75.56 88 ALA A O 1
ATOM 697 N N . GLY A 1 89 ? -13.839 -5.233 14.544 1.00 68.19 89 GLY A N 1
ATOM 698 C CA . GLY A 1 89 ? -13.715 -4.021 15.345 1.00 68.19 89 GLY A CA 1
ATOM 699 C C . GLY A 1 89 ? -14.378 -4.212 16.709 1.00 68.19 89 GLY A C 1
ATOM 700 O O . GLY A 1 89 ? -15.354 -4.946 16.826 1.00 68.19 89 GLY A O 1
ATOM 701 N N . VAL A 1 90 ? -13.858 -3.539 17.736 1.00 63.88 90 VAL A N 1
ATOM 702 C CA . VAL A 1 90 ? -14.593 -3.366 18.992 1.00 63.88 90 VAL A CA 1
ATOM 703 C C . VAL A 1 90 ? -15.516 -2.175 18.776 1.00 63.88 90 VAL A C 1
ATOM 705 O O . VAL A 1 90 ? -15.048 -1.040 18.698 1.00 63.88 90 VAL A O 1
ATOM 708 N N . GLU A 1 91 ? -16.805 -2.435 18.592 1.00 59.66 91 GLU A N 1
ATOM 709 C CA . GLU A 1 91 ? -17.816 -1.384 18.576 1.00 59.66 91 GLU A CA 1
ATOM 710 C C . GLU A 1 91 ? -18.150 -1.071 20.039 1.00 59.66 91 GLU A C 1
ATOM 712 O O . GLU A 1 91 ? -18.784 -1.865 20.730 1.00 59.66 91 GLU A O 1
ATOM 717 N N . THR A 1 92 ? -17.620 0.035 20.566 1.00 56.16 92 THR A N 1
ATOM 718 C CA . THR A 1 92 ? -18.073 0.556 21.862 1.00 56.16 92 THR A CA 1
ATOM 719 C C . THR A 1 92 ? -19.464 1.141 21.659 1.00 56.16 92 THR A C 1
ATOM 721 O O . THR A 1 92 ? -19.589 2.208 21.055 1.00 56.16 92 THR A O 1
ATOM 724 N N . VAL A 1 93 ? -20.470 0.386 22.104 1.00 53.41 93 VAL A N 1
ATOM 725 C CA . VAL A 1 93 ? -21.878 0.797 22.230 1.00 53.41 93 VAL A CA 1
ATOM 726 C C . VAL A 1 93 ? -22.018 1.869 23.304 1.00 53.41 93 VAL A C 1
ATOM 728 O O . VAL A 1 93 ? -21.359 1.719 24.360 1.00 53.41 93 VAL A O 1
#

Foldseek 3Di:
DDLQFFADAQDCVVCVVVPDDDPVVSVVVVVLCVLLQQKPFFADADPDPRTTGIGGLQDQHRDDPPTPDDSVPRHRPSNVVHDNDDDDDDPPD